Protein AF-A0A183FTF6-F1 (afdb_monomer)

Organism: Heligmosomoides polygyrus (NCBI:txid6339)

Sequence (170 aa):
MQAAPLNEFRLNWVVEVIEAGTLVVWSDFCLISGETLSVQGSRFDFSEEKSLSTLVDSDGHIDIDNDLVLRSNTSIVSPSRFYSPRSGIRMDVTTSYPVIHLYGGRHLMCTGKGGETYASGKGLAIEAQFHTGSLNYVSFSNNTFLQNRTKPLGPHTSREFADKTFALLR

Radius of gyration: 17.24 Å; Cα contacts (8 Å, |Δi|>4): 326; chains: 1; bounding box: 55×35×39 Å

Foldseek 3Di:
DQQDPPPPQFPQKKFQAAQFQWKFDDDPPRHTPLDIDGCPPPLNHRRHIDTLCSCQDPSRFSPFFIWGFHDPPDPDFAWGKMADPVVRDIDTHGAPARTWTKDQCQQQFDQDPPRDTDHGRQWIKTARHQDDCCVPHVSRVVRDPVVVPPDDDDPDDDHDHDHTDIDRDD

Solvent-accessible surface area (backbone atoms only — not comparable to full-atom values): 10122 Å² total; per-residue (Å²): 134,84,65,76,74,95,58,100,69,55,57,71,35,28,39,48,28,35,67,51,52,28,30,53,39,73,42,74,92,87,36,72,63,77,49,69,44,70,19,76,93,41,94,75,42,31,77,45,71,40,53,48,67,79,37,47,46,97,72,70,38,33,69,47,78,34,41,32,33,46,61,86,84,54,103,61,86,77,54,32,28,39,34,25,79,82,60,66,52,70,46,76,47,64,65,79,48,59,19,42,30,38,31,24,31,60,84,42,74,47,79,44,79,97,72,39,76,40,38,5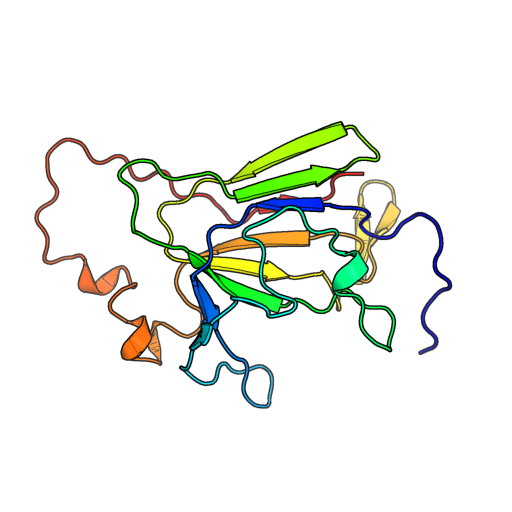6,22,51,38,44,40,45,33,51,32,60,57,85,62,25,91,79,28,74,92,41,33,89,58,39,80,82,68,57,75,81,59,82,83,63,101,80,74,86,78,68,75,50,70,73,44,76,50,73,80,94

Structure (mmCIF, N/CA/C/O backbone):
data_AF-A0A183FTF6-F1
#
_entry.id   AF-A0A183FTF6-F1
#
loop_
_atom_site.group_PDB
_atom_site.id
_atom_site.type_symbol
_atom_site.label_atom_id
_atom_site.label_alt_id
_atom_site.label_comp_id
_atom_site.label_asym_id
_atom_site.label_entity_id
_atom_site.label_seq_id
_atom_site.pdbx_PDB_ins_code
_atom_si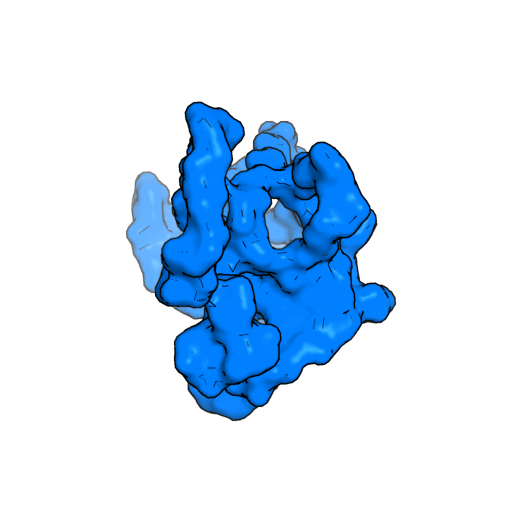te.Cartn_x
_atom_site.Cartn_y
_atom_site.Cartn_z
_atom_site.occupancy
_atom_site.B_iso_or_equiv
_atom_site.auth_seq_id
_atom_site.auth_comp_id
_atom_site.auth_asym_id
_atom_site.auth_atom_id
_atom_site.pdbx_PDB_model_num
ATOM 1 N N . MET A 1 1 ? -18.244 -18.388 2.065 1.00 39.12 1 MET A N 1
ATOM 2 C CA . MET A 1 1 ? -18.400 -17.599 3.307 1.00 39.12 1 MET A CA 1
ATOM 3 C C . MET A 1 1 ? -19.023 -16.277 2.912 1.00 39.12 1 MET A C 1
ATOM 5 O O . MET A 1 1 ? -18.535 -15.669 1.975 1.00 39.12 1 MET A O 1
ATOM 9 N N . GLN A 1 2 ? -20.145 -15.902 3.519 1.00 32.38 2 GLN A N 1
ATOM 10 C CA . GLN A 1 2 ? -20.878 -14.688 3.158 1.00 32.38 2 GLN A CA 1
ATOM 11 C C . GLN A 1 2 ? -20.140 -13.478 3.746 1.00 32.38 2 GLN A C 1
ATOM 13 O O . GLN A 1 2 ? -19.832 -13.482 4.939 1.00 32.38 2 GLN A O 1
ATOM 18 N N . ALA A 1 3 ? -19.802 -12.490 2.913 1.00 43.59 3 ALA A N 1
ATOM 19 C CA . ALA A 1 3 ? -19.160 -11.260 3.361 1.00 43.59 3 ALA A CA 1
ATOM 20 C C . ALA A 1 3 ? -20.032 -10.593 4.435 1.00 43.59 3 ALA A C 1
ATOM 22 O O . ALA A 1 3 ? -21.239 -10.426 4.249 1.00 43.59 3 ALA A O 1
ATOM 23 N N . ALA A 1 4 ? -19.432 -10.247 5.577 1.00 43.62 4 ALA A N 1
ATOM 24 C CA . ALA A 1 4 ? -20.134 -9.505 6.615 1.00 43.62 4 ALA A CA 1
ATOM 25 C C . ALA A 1 4 ? -20.657 -8.178 6.027 1.00 43.62 4 ALA A C 1
ATOM 27 O O . ALA A 1 4 ? -19.935 -7.558 5.233 1.00 43.62 4 ALA A O 1
ATOM 28 N N . PRO A 1 5 ? -21.875 -7.734 6.402 1.00 42.25 5 PRO A N 1
ATOM 29 C CA . PRO A 1 5 ? -22.420 -6.467 5.932 1.00 42.25 5 PRO A CA 1
ATOM 30 C C . PRO A 1 5 ? -21.430 -5.329 6.203 1.00 42.25 5 PRO A C 1
ATOM 32 O O . PRO A 1 5 ? -20.630 -5.407 7.139 1.00 42.25 5 PRO A O 1
ATOM 35 N N . LEU A 1 6 ? -21.471 -4.296 5.354 1.00 44.56 6 LEU A N 1
ATOM 36 C CA . LEU A 1 6 ? -20.675 -3.065 5.437 1.00 44.56 6 LEU A CA 1
ATOM 37 C C . LEU A 1 6 ? -20.981 -2.303 6.745 1.00 44.56 6 LEU A C 1
ATOM 39 O O . LEU A 1 6 ? -21.602 -1.250 6.737 1.00 44.56 6 LEU A O 1
ATOM 43 N N . ASN A 1 7 ? -20.579 -2.850 7.889 1.00 42.72 7 ASN A N 1
ATOM 44 C CA . ASN A 1 7 ? -20.632 -2.175 9.176 1.00 42.72 7 ASN A CA 1
ATOM 45 C C . ASN A 1 7 ? -19.426 -1.231 9.295 1.00 42.72 7 ASN A C 1
ATOM 47 O O . ASN A 1 7 ? -18.354 -1.510 8.753 1.00 42.72 7 ASN A O 1
ATOM 51 N N . GLU A 1 8 ? -19.616 -0.148 10.051 1.00 49.25 8 GLU A N 1
ATOM 52 C CA . GLU A 1 8 ? -18.779 1.049 10.304 1.00 49.25 8 GLU A CA 1
ATOM 53 C C . GLU A 1 8 ? -17.311 0.828 10.767 1.00 49.25 8 GLU A C 1
ATOM 55 O O . GLU A 1 8 ? -16.661 1.726 11.309 1.00 49.25 8 GLU A O 1
ATOM 60 N N . PHE A 1 9 ? -16.754 -0.370 10.596 1.00 50.66 9 PHE A N 1
ATOM 61 C CA . PHE A 1 9 ? -15.471 -0.799 11.156 1.00 50.66 9 PHE A CA 1
ATOM 62 C C . PHE A 1 9 ? -14.421 -1.222 10.124 1.00 50.66 9 PHE A C 1
ATOM 64 O O . PHE A 1 9 ? -13.377 -1.746 10.519 1.00 50.66 9 PHE A O 1
ATOM 71 N N . ARG A 1 10 ? -14.678 -1.027 8.829 1.00 62.34 10 ARG A N 1
ATOM 72 C CA . ARG A 1 10 ? -13.663 -1.207 7.779 1.00 62.34 10 ARG A CA 1
ATOM 73 C C . ARG A 1 10 ? -12.720 -0.005 7.734 1.00 62.34 10 ARG A C 1
ATOM 75 O O . ARG A 1 10 ? -13.120 1.094 8.113 1.00 62.34 10 ARG A O 1
ATOM 82 N N . LEU A 1 11 ? -11.483 -0.219 7.277 1.00 64.31 11 LEU A N 1
ATOM 83 C CA . LEU A 1 11 ? -10.508 0.845 7.010 1.00 64.31 11 LEU A CA 1
ATOM 84 C C . LEU A 1 11 ? -11.146 1.964 6.175 1.00 64.31 11 LEU A C 1
ATOM 86 O O . LEU A 1 11 ? -11.295 1.839 4.963 1.00 64.31 11 LEU A O 1
ATOM 90 N N . ASN A 1 12 ? -11.490 3.075 6.823 1.00 72.75 12 ASN A N 1
ATOM 91 C CA . ASN A 1 12 ? -11.900 4.308 6.151 1.00 72.75 12 ASN A CA 1
ATOM 92 C C . ASN A 1 12 ? -10.682 5.192 5.858 1.00 72.75 12 ASN A C 1
ATOM 94 O O . ASN A 1 12 ? -10.709 6.402 6.052 1.00 72.75 12 ASN A O 1
ATOM 98 N N . TRP A 1 13 ? -9.563 4.565 5.513 1.00 81.38 13 TRP A N 1
ATOM 99 C CA . TRP A 1 13 ? -8.317 5.282 5.327 1.00 81.38 13 TRP A CA 1
ATOM 100 C C . TRP A 1 13 ? -8.250 5.892 3.947 1.00 81.38 13 TRP A C 1
ATOM 102 O O . TRP A 1 13 ? -8.781 5.371 2.959 1.00 81.38 13 TRP A O 1
ATOM 112 N N . VAL A 1 14 ? -7.519 6.987 3.915 1.00 84.94 14 VAL A N 1
ATOM 113 C CA . VAL A 1 14 ? -7.176 7.723 2.725 1.00 84.94 14 VAL A CA 1
ATOM 114 C C . VAL A 1 14 ? -5.680 7.557 2.520 1.00 84.94 14 VAL A C 1
ATOM 116 O O . VAL A 1 14 ? -4.882 7.814 3.423 1.00 84.94 14 VAL A O 1
ATOM 119 N N . VAL A 1 15 ? -5.304 7.087 1.337 1.00 82.81 15 VAL A N 1
ATOM 120 C CA . VAL A 1 15 ? -3.945 7.261 0.837 1.00 82.81 15 VAL A CA 1
ATOM 121 C C . VAL A 1 15 ? -3.921 8.664 0.251 1.00 82.81 15 VAL A C 1
ATOM 123 O O . VAL A 1 15 ? -4.552 8.905 -0.772 1.00 82.81 15 VAL A O 1
ATOM 126 N N . GLU A 1 16 ? -3.281 9.608 0.938 1.00 85.19 16 GLU A N 1
ATOM 127 C CA . GLU A 1 16 ? -3.216 10.998 0.468 1.00 85.19 16 GLU A CA 1
ATOM 128 C C . GLU A 1 16 ? -2.250 11.112 -0.713 1.00 85.19 16 GLU A C 1
ATOM 130 O O . GLU A 1 16 ? -2.546 11.816 -1.672 1.00 85.19 16 GLU A O 1
ATOM 135 N N . VAL A 1 17 ? -1.114 10.405 -0.659 1.00 87.69 17 VAL A N 1
ATOM 136 C CA . VAL A 1 17 ? -0.188 10.300 -1.793 1.00 87.69 17 VAL A CA 1
ATOM 137 C C . VAL A 1 17 ? 0.779 9.127 -1.629 1.00 87.69 17 VAL A C 1
ATOM 139 O O . VAL A 1 17 ? 1.291 8.875 -0.536 1.00 87.69 17 VAL A O 1
ATOM 142 N N . ILE A 1 18 ? 1.079 8.444 -2.733 1.00 88.38 18 ILE A N 1
ATOM 143 C CA . ILE A 1 18 ? 2.269 7.610 -2.929 1.00 88.38 18 ILE A CA 1
ATOM 144 C C . ILE A 1 18 ? 2.806 7.915 -4.327 1.00 88.38 18 ILE A C 1
ATOM 146 O O . ILE A 1 18 ? 2.154 7.635 -5.332 1.00 88.38 18 ILE A O 1
ATOM 150 N N . GLU A 1 19 ? 4.025 8.446 -4.398 1.00 91.00 19 GLU A N 1
ATOM 151 C CA . GLU A 1 19 ? 4.709 8.760 -5.659 1.00 91.00 19 GLU A CA 1
ATOM 152 C C . GLU A 1 19 ? 5.263 7.490 -6.325 1.00 91.00 19 GLU A C 1
ATOM 154 O O . GLU A 1 19 ? 6.474 7.269 -6.402 1.00 91.00 19 GLU A O 1
ATOM 159 N N . ALA A 1 20 ? 4.365 6.625 -6.797 1.00 90.94 20 ALA A N 1
ATOM 160 C CA . ALA A 1 20 ? 4.699 5.395 -7.504 1.00 90.94 20 ALA A CA 1
ATOM 161 C C . ALA A 1 20 ? 4.656 5.589 -9.029 1.00 90.94 20 ALA A C 1
ATOM 163 O O . ALA A 1 20 ? 3.831 6.316 -9.582 1.00 90.94 20 ALA A O 1
ATOM 164 N N . GLY A 1 21 ? 5.589 4.958 -9.741 1.00 90.38 21 GLY A N 1
ATOM 165 C CA . GLY A 1 21 ? 5.597 4.933 -11.210 1.00 90.38 21 GLY A CA 1
ATOM 166 C C . GLY A 1 21 ? 4.969 3.662 -11.771 1.00 90.38 21 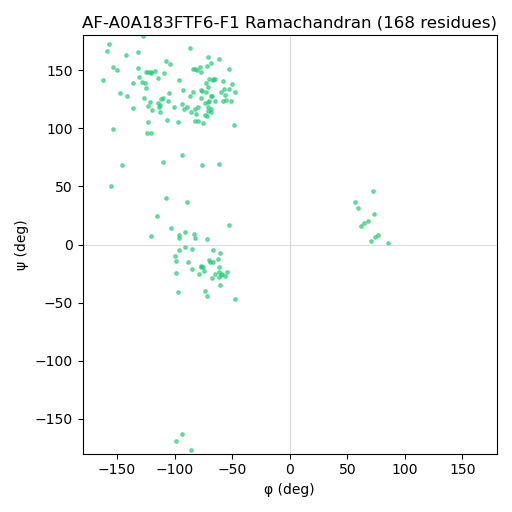GLY A C 1
ATOM 167 O O . GLY A 1 21 ? 4.227 3.704 -12.750 1.00 90.38 21 GLY A O 1
ATOM 168 N N . THR A 1 22 ? 5.260 2.532 -11.133 1.00 94.31 22 THR A N 1
ATOM 169 C CA . THR A 1 22 ? 4.801 1.211 -11.564 1.00 94.31 22 THR A CA 1
ATOM 170 C C . THR A 1 22 ? 4.450 0.346 -10.359 1.00 94.31 22 THR A C 1
ATOM 172 O O . THR A 1 22 ? 4.862 0.660 -9.243 1.00 94.31 22 THR A O 1
ATOM 175 N N . LEU A 1 23 ? 3.711 -0.738 -10.576 1.00 95.19 23 LEU A N 1
ATOM 176 C CA . LEU A 1 23 ? 3.496 -1.796 -9.593 1.00 95.19 23 LEU A CA 1
ATOM 177 C C . LEU A 1 23 ? 4.068 -3.124 -10.095 1.00 95.19 23 LEU A C 1
ATOM 179 O O . LEU A 1 23 ? 4.082 -3.368 -11.302 1.00 95.19 23 LEU A O 1
ATOM 183 N N . VAL A 1 24 ? 4.517 -3.984 -9.182 1.00 93.31 24 VAL A N 1
ATOM 184 C CA . VAL A 1 24 ? 4.912 -5.362 -9.519 1.00 93.31 24 VAL A CA 1
ATOM 185 C C . VAL A 1 24 ? 3.659 -6.213 -9.721 1.00 93.31 24 VAL A C 1
ATOM 187 O O . VAL A 1 24 ? 2.736 -6.189 -8.900 1.00 93.31 24 VAL A O 1
ATOM 190 N N . VAL A 1 25 ? 3.627 -6.966 -10.820 1.00 91.62 25 VAL A N 1
ATOM 191 C CA . VAL A 1 25 ? 2.471 -7.781 -11.214 1.00 91.62 25 VAL A CA 1
ATOM 192 C C . VAL A 1 25 ? 2.591 -9.200 -10.673 1.00 91.62 25 VAL A C 1
ATOM 194 O O . VAL A 1 25 ? 3.623 -9.856 -10.851 1.00 91.62 25 VAL A O 1
ATOM 197 N N . TRP A 1 26 ? 1.509 -9.696 -10.074 1.00 88.88 26 TRP A N 1
ATOM 198 C CA . TRP A 1 26 ? 1.364 -11.106 -9.717 1.00 88.88 26 TRP A CA 1
ATOM 199 C C . TRP A 1 26 ? 1.129 -11.973 -10.957 1.00 88.88 26 TRP A C 1
ATOM 201 O O . TRP A 1 26 ? 0.380 -11.606 -11.859 1.00 88.88 26 TRP A O 1
ATOM 211 N N . SER A 1 27 ? 1.771 -13.131 -10.983 1.00 85.44 27 SER A N 1
ATOM 212 C CA . SER A 1 27 ? 1.425 -14.276 -11.814 1.00 85.44 27 SER A CA 1
ATOM 213 C C . SER A 1 27 ? 0.614 -15.288 -10.991 1.00 85.44 27 SER A C 1
ATOM 215 O O . SER A 1 27 ? 0.142 -14.996 -9.887 1.00 85.44 27 SER A O 1
ATOM 217 N N . ASP A 1 28 ? 0.419 -16.486 -11.536 1.00 81.44 28 ASP A N 1
ATOM 218 C CA . ASP A 1 28 ? -0.314 -17.553 -10.862 1.00 81.44 28 ASP A CA 1
ATOM 219 C C . ASP A 1 28 ? 0.343 -17.981 -9.534 1.00 81.44 28 ASP A C 1
ATOM 221 O O . ASP A 1 28 ? 1.536 -17.785 -9.293 1.00 81.44 28 ASP A O 1
ATOM 225 N N . PHE A 1 29 ? -0.446 -18.626 -8.669 1.00 78.88 29 PHE A N 1
ATOM 226 C CA . PHE A 1 29 ? 0.014 -19.230 -7.407 1.00 78.88 29 PHE A CA 1
ATOM 227 C C . PHE A 1 29 ? 0.663 -18.258 -6.404 1.00 78.88 29 PHE A C 1
ATOM 229 O O . PHE A 1 29 ? 1.528 -18.666 -5.629 1.00 78.88 29 PHE A O 1
ATOM 236 N N . CYS A 1 30 ? 0.236 -16.990 -6.388 1.00 77.00 30 CYS A N 1
ATOM 237 C CA . CYS A 1 30 ? 0.803 -15.949 -5.518 1.00 77.00 30 CYS A CA 1
ATOM 238 C C . CYS A 1 30 ? 2.319 -15.781 -5.714 1.00 77.00 30 CYS A C 1
ATOM 240 O O . CYS A 1 30 ? 3.068 -15.556 -4.762 1.00 77.00 30 CYS A O 1
ATOM 242 N N . LEU A 1 31 ? 2.782 -15.926 -6.954 1.00 83.75 31 LEU A N 1
ATOM 243 C CA . LEU A 1 31 ? 4.137 -15.588 -7.366 1.00 83.75 31 LEU A CA 1
ATOM 244 C C . LEU A 1 31 ? 4.110 -14.284 -8.146 1.00 83.75 31 LEU A C 1
ATOM 246 O O . LEU A 1 31 ? 3.099 -13.922 -8.731 1.00 83.75 31 LEU A O 1
ATOM 250 N N . ILE A 1 32 ? 5.223 -13.564 -8.177 1.00 89.25 32 ILE A N 1
ATOM 251 C CA . ILE A 1 32 ? 5.332 -12.405 -9.063 1.00 89.25 32 ILE A CA 1
ATOM 252 C C . ILE A 1 32 ? 5.754 -12.852 -10.464 1.00 89.25 32 ILE A C 1
ATOM 254 O O . ILE A 1 32 ? 6.503 -13.820 -10.617 1.00 89.25 32 ILE A O 1
ATOM 258 N N . SER A 1 33 ? 5.338 -12.094 -11.473 1.00 90.00 33 SER A N 1
ATOM 259 C CA . SER A 1 33 ? 5.677 -12.307 -12.887 1.00 90.00 33 SER A CA 1
ATOM 260 C C . SER A 1 33 ? 7.115 -11.918 -13.256 1.00 90.00 33 SER A C 1
ATOM 262 O O . SER A 1 33 ? 7.644 -12.401 -14.252 1.00 90.00 33 SER A O 1
ATOM 264 N N . GLY A 1 34 ? 7.748 -11.037 -12.473 1.00 88.12 34 GLY A N 1
ATOM 265 C CA . GLY A 1 34 ? 9.004 -10.380 -12.860 1.00 88.12 34 GLY A CA 1
ATOM 266 C C . GLY A 1 34 ? 8.813 -9.116 -13.707 1.00 88.12 34 GLY A C 1
ATOM 267 O O . GLY A 1 34 ? 9.799 -8.479 -14.084 1.00 88.12 34 GLY A O 1
ATOM 268 N N . GLU A 1 35 ? 7.562 -8.737 -13.975 1.00 90.81 35 GLU A N 1
ATOM 269 C CA . GLU A 1 35 ? 7.182 -7.554 -14.742 1.00 90.81 35 GLU A CA 1
ATOM 270 C C . GLU A 1 35 ? 6.600 -6.461 -13.838 1.00 90.81 35 GLU A C 1
ATOM 272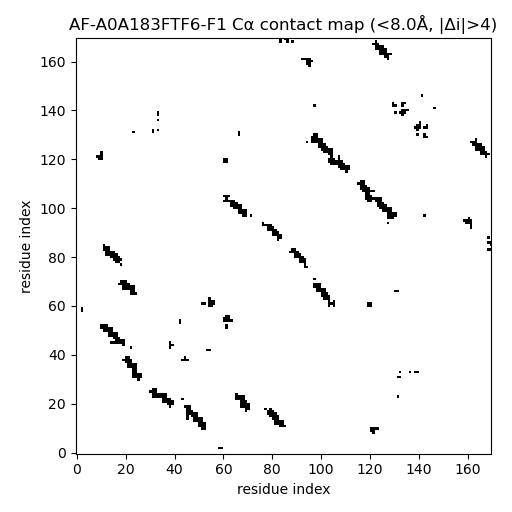 O O . GLU A 1 35 ? 6.105 -6.718 -12.732 1.00 90.81 35 GLU A O 1
ATOM 277 N N . THR A 1 36 ? 6.646 -5.223 -14.331 1.00 93.50 36 THR A N 1
ATOM 278 C CA . THR A 1 36 ? 5.956 -4.091 -13.714 1.00 93.50 36 THR A CA 1
ATOM 279 C C . THR A 1 36 ? 5.037 -3.412 -14.719 1.00 93.50 36 THR A C 1
ATOM 281 O O . THR A 1 36 ? 5.317 -3.372 -15.917 1.00 93.50 36 THR A O 1
ATOM 284 N N . LEU A 1 37 ? 3.927 -2.863 -14.228 1.00 94.81 37 LEU A N 1
ATOM 285 C CA . LEU A 1 37 ? 2.970 -2.100 -15.030 1.00 94.81 37 LEU A CA 1
ATOM 286 C C . LEU A 1 37 ? 2.828 -0.688 -14.488 1.00 94.81 37 LEU A C 1
ATOM 288 O O . LEU A 1 37 ? 2.921 -0.471 -13.281 1.00 94.81 37 LEU A O 1
ATOM 292 N N . SER A 1 38 ? 2.585 0.273 -15.380 1.00 96.25 38 SER A N 1
ATOM 293 C CA . SER A 1 38 ? 2.308 1.655 -14.985 1.00 96.25 38 SER A CA 1
ATOM 294 C C . SER A 1 38 ? 1.106 1.713 -14.046 1.00 96.25 38 SER A C 1
ATOM 296 O O . SER A 1 38 ? 0.068 1.113 -14.329 1.00 96.25 38 SER A O 1
ATOM 298 N N . VAL A 1 39 ? 1.234 2.465 -12.950 1.00 96.12 39 VAL A N 1
ATOM 299 C CA . VAL A 1 39 ? 0.080 2.756 -12.086 1.00 96.12 39 VAL A CA 1
ATOM 300 C C . VAL A 1 39 ? -0.820 3.830 -12.691 1.00 96.12 39 VAL A C 1
ATOM 302 O O . VAL A 1 39 ? -1.984 3.895 -12.312 1.00 96.12 39 VAL A O 1
ATOM 305 N N . GLN A 1 40 ? -0.320 4.637 -13.633 1.00 95.38 40 GLN A N 1
ATOM 306 C CA . GLN A 1 40 ? -1.018 5.817 -14.141 1.00 95.38 40 GLN A CA 1
ATOM 307 C C . GLN A 1 40 ? -2.388 5.466 -14.736 1.00 95.38 40 GLN A C 1
ATOM 309 O O . GLN A 1 40 ? -2.485 4.645 -15.648 1.00 95.38 40 GLN A O 1
ATOM 314 N N . GLY A 1 41 ? -3.446 6.102 -14.229 1.00 91.81 41 GLY A N 1
ATOM 315 C CA . GLY A 1 41 ? -4.826 5.864 -14.671 1.00 91.81 41 GLY A CA 1
ATOM 316 C C . GLY A 1 41 ? -5.406 4.506 -14.253 1.00 91.81 41 GLY A C 1
ATOM 317 O O . GLY A 1 41 ? -6.543 4.189 -14.601 1.00 91.81 41 GLY A O 1
ATOM 318 N N . SER A 1 42 ? -4.656 3.701 -13.497 1.00 94.06 42 SER A N 1
ATOM 319 C CA . SER A 1 42 ? -5.142 2.454 -12.912 1.00 94.06 42 SER A CA 1
ATOM 320 C C . SER A 1 42 ? -5.812 2.696 -11.555 1.00 94.06 42 SER A C 1
ATOM 322 O O . SER A 1 42 ? -5.672 3.750 -10.924 1.00 94.06 42 SER A O 1
ATOM 324 N N . ARG A 1 43 ? -6.493 1.674 -11.025 1.00 93.81 43 ARG A N 1
ATOM 325 C CA . ARG A 1 43 ? -7.020 1.729 -9.651 1.00 93.81 43 ARG A CA 1
ATOM 326 C C . ARG A 1 43 ? -5.914 1.887 -8.597 1.00 93.81 43 ARG A C 1
ATOM 328 O O . ARG A 1 43 ? -6.191 2.454 -7.546 1.00 93.81 43 ARG A O 1
ATOM 335 N N . PHE A 1 44 ? -4.680 1.487 -8.910 1.00 95.06 44 PHE A N 1
ATOM 336 C CA . PHE A 1 44 ? -3.497 1.590 -8.048 1.00 95.06 44 PHE A CA 1
ATOM 337 C C . PHE A 1 44 ? -2.707 2.894 -8.239 1.00 95.06 44 PHE A C 1
ATOM 339 O O . PHE A 1 44 ? -1.593 3.015 -7.735 1.00 95.06 44 PHE A O 1
ATOM 346 N N . ASP A 1 45 ? -3.261 3.868 -8.968 1.00 94.88 45 ASP A N 1
ATOM 347 C CA . ASP A 1 45 ? -2.687 5.211 -9.051 1.00 94.88 45 ASP A CA 1
ATOM 348 C C . ASP A 1 45 ? -2.927 5.984 -7.748 1.00 94.88 45 ASP A C 1
ATOM 350 O O . ASP A 1 45 ? -4.069 6.311 -7.429 1.00 94.88 45 ASP A O 1
ATOM 354 N N . PHE A 1 46 ? -1.882 6.259 -6.979 1.00 94.25 46 PHE A N 1
ATOM 355 C CA . PHE A 1 46 ? -1.979 7.005 -5.721 1.00 94.25 46 PHE A CA 1
ATOM 356 C C . PHE A 1 46 ? -1.231 8.340 -5.796 1.00 94.25 46 PHE A C 1
ATOM 358 O O . PHE A 1 46 ? -0.809 8.860 -4.766 1.00 94.25 46 PHE A O 1
ATOM 365 N N . SER A 1 47 ? -1.039 8.905 -6.996 1.00 90.62 47 SER A N 1
ATOM 366 C CA . SER A 1 47 ? -0.437 10.240 -7.137 1.00 90.62 47 SER A CA 1
ATOM 367 C C . SER A 1 47 ? -1.317 11.361 -6.574 1.00 90.62 47 SER A C 1
ATOM 369 O O . SER A 1 47 ? -0.849 12.478 -6.382 1.00 90.62 47 SER A O 1
ATOM 371 N N . GLU A 1 48 ? -2.592 11.069 -6.330 1.00 89.38 48 GLU A N 1
ATOM 372 C CA . GLU A 1 48 ? -3.563 11.959 -5.707 1.00 89.38 48 GLU A CA 1
ATOM 373 C C . GLU A 1 48 ? -4.315 11.224 -4.597 1.00 89.38 48 GLU A C 1
ATOM 375 O O . GLU A 1 48 ? -4.291 9.989 -4.508 1.00 89.38 48 GLU A O 1
ATOM 380 N N . GLU A 1 49 ? -5.012 12.004 -3.773 1.00 93.12 49 GLU A N 1
ATOM 381 C CA . GLU A 1 49 ? -5.795 11.495 -2.658 1.00 93.12 49 GLU A CA 1
ATOM 382 C C . GLU A 1 49 ? -6.814 10.444 -3.122 1.00 93.12 49 GLU A C 1
ATOM 384 O O . GLU A 1 49 ? -7.661 10.688 -3.985 1.00 93.12 49 GLU A O 1
ATOM 389 N N . LYS A 1 50 ? -6.757 9.257 -2.513 1.00 91.94 50 LYS A N 1
ATOM 390 C CA . LYS A 1 50 ? -7.638 8.136 -2.833 1.00 91.94 50 LYS A CA 1
ATOM 391 C C . LYS A 1 50 ? -8.044 7.377 -1.577 1.00 91.94 50 LYS A C 1
ATOM 393 O O . LYS A 1 50 ? -7.216 6.905 -0.798 1.00 91.94 50 LYS A O 1
ATOM 398 N N . SER A 1 51 ? -9.350 7.187 -1.407 1.00 91.00 51 SER A N 1
ATOM 399 C CA . SER A 1 51 ? -9.871 6.307 -0.358 1.00 91.00 51 SER A CA 1
ATOM 400 C C . SER A 1 51 ? -9.587 4.842 -0.692 1.00 91.00 51 SER A C 1
ATOM 402 O O . SER A 1 51 ? -9.876 4.389 -1.803 1.00 91.00 51 SER A O 1
ATOM 404 N N . LEU A 1 52 ? -9.124 4.061 0.288 1.00 89.31 52 LEU A N 1
ATOM 405 C CA . LEU A 1 52 ? -8.964 2.607 0.135 1.00 89.31 52 LEU A CA 1
ATOM 406 C C . LEU A 1 52 ? -10.289 1.887 -0.145 1.00 89.31 52 LEU A C 1
ATOM 408 O O . LEU A 1 52 ? -10.283 0.783 -0.682 1.00 89.31 52 LEU A O 1
ATOM 412 N N . SER A 1 53 ? -11.428 2.513 0.164 1.00 87.81 53 SER A N 1
ATOM 413 C CA . SER A 1 53 ? -12.749 1.981 -0.192 1.00 87.81 53 SER A CA 1
ATOM 414 C C . SER A 1 53 ? -12.935 1.805 -1.705 1.00 87.81 53 SER A C 1
ATOM 416 O O . SER A 1 53 ? -13.669 0.918 -2.131 1.00 87.81 53 SER A O 1
ATOM 418 N N . THR A 1 54 ? -12.214 2.578 -2.525 1.00 90.69 54 THR A N 1
ATOM 419 C CA . THR A 1 54 ? -12.213 2.439 -3.994 1.00 90.69 54 THR A CA 1
ATOM 420 C C . THR A 1 54 ? -11.540 1.148 -4.475 1.00 90.69 54 THR A C 1
ATOM 422 O O . THR A 1 54 ? -11.704 0.741 -5.625 1.00 90.69 54 THR A O 1
ATOM 425 N N . LEU A 1 55 ? -10.792 0.478 -3.596 1.00 92.06 55 LEU A N 1
ATOM 426 C CA . LEU A 1 55 ? -10.110 -0.782 -3.878 1.00 92.06 55 LEU A CA 1
ATOM 427 C C . LEU A 1 55 ? -10.911 -2.001 -3.420 1.00 92.06 55 LEU A C 1
ATOM 429 O O . LEU A 1 55 ? -10.411 -3.117 -3.501 1.00 92.06 55 LEU A O 1
ATOM 433 N N . VAL A 1 56 ? -12.143 -1.819 -2.949 1.00 90.94 56 VAL A N 1
ATOM 434 C CA . VAL A 1 56 ? -12.983 -2.944 -2.541 1.00 90.94 56 VAL A CA 1
ATOM 435 C C . VAL A 1 56 ? -13.386 -3.772 -3.767 1.00 90.94 56 VAL A C 1
ATOM 437 O O . VAL A 1 56 ? -13.865 -3.223 -4.757 1.00 90.94 56 VAL A O 1
ATOM 440 N N . ASP A 1 57 ? -13.155 -5.082 -3.718 1.00 91.25 57 ASP A N 1
ATOM 441 C CA . ASP A 1 57 ? -13.554 -6.030 -4.762 1.00 91.25 57 ASP A CA 1
ATOM 442 C C . ASP A 1 57 ? -15.003 -6.536 -4.599 1.00 91.25 57 ASP A C 1
ATOM 444 O O . ASP A 1 57 ? -15.744 -6.119 -3.704 1.00 91.25 57 ASP A O 1
ATOM 448 N N . SER A 1 58 ? -15.415 -7.461 -5.471 1.00 90.69 58 SER A N 1
ATOM 449 C CA . SER A 1 58 ? -16.758 -8.058 -5.460 1.00 90.69 58 SER A CA 1
ATOM 450 C C . SER A 1 58 ? -17.070 -8.886 -4.215 1.00 90.69 58 SER A C 1
ATOM 452 O O . SER A 1 58 ? -18.238 -9.035 -3.862 1.00 90.69 58 SER A O 1
ATOM 454 N N . ASP A 1 59 ? -16.046 -9.416 -3.548 1.00 88.38 59 ASP A N 1
ATOM 455 C CA . ASP A 1 59 ? -16.188 -10.175 -2.304 1.00 88.38 59 ASP A CA 1
ATOM 456 C C . ASP A 1 59 ? -16.234 -9.246 -1.081 1.00 88.38 59 ASP A C 1
ATOM 458 O O . ASP A 1 59 ? -16.437 -9.682 0.055 1.00 88.38 59 ASP A O 1
ATOM 462 N N . GLY A 1 60 ? -16.059 -7.943 -1.299 1.00 85.69 60 GLY A N 1
ATOM 463 C CA . GLY A 1 60 ? -15.975 -6.970 -0.239 1.00 85.69 60 GLY A CA 1
ATOM 464 C C . GLY A 1 60 ? -14.649 -7.085 0.504 1.00 85.69 60 GLY A C 1
ATOM 465 O O . GLY A 1 60 ? -14.655 -7.064 1.730 1.00 85.69 60 GLY A O 1
ATOM 466 N N . HIS A 1 61 ? -13.512 -7.188 -0.167 1.00 88.88 61 HIS A N 1
ATOM 467 C CA . HIS A 1 61 ? -12.179 -7.098 0.437 1.00 88.88 61 HIS A CA 1
ATOM 468 C C . HIS A 1 61 ? -11.394 -5.944 -0.180 1.00 88.88 61 HIS A C 1
ATOM 470 O O . HIS A 1 61 ? -11.598 -5.618 -1.341 1.00 88.88 61 HIS A O 1
ATOM 476 N N . ILE A 1 62 ? -10.507 -5.309 0.593 1.00 90.56 62 ILE A N 1
ATOM 477 C CA . ILE A 1 62 ? -9.580 -4.318 0.031 1.00 90.56 62 ILE A CA 1
ATOM 478 C C . ILE A 1 62 ? -8.548 -5.084 -0.790 1.00 90.56 62 ILE A C 1
ATOM 480 O O . ILE A 1 62 ? -7.738 -5.828 -0.238 1.00 90.56 62 ILE A O 1
ATOM 484 N N . ASP A 1 63 ? -8.621 -4.909 -2.100 1.00 92.50 63 ASP A N 1
ATOM 485 C CA . ASP A 1 63 ? -7.859 -5.661 -3.085 1.00 92.50 63 ASP A CA 1
ATOM 486 C C . ASP A 1 63 ? -6.571 -4.920 -3.439 1.00 92.50 63 ASP A C 1
ATOM 488 O O . ASP A 1 63 ? -6.474 -4.221 -4.448 1.00 92.50 63 ASP A O 1
ATOM 492 N N . ILE A 1 64 ? -5.606 -5.011 -2.524 1.00 92.44 64 ILE A N 1
ATOM 493 C CA . ILE A 1 64 ? -4.225 -4.585 -2.736 1.00 92.44 64 ILE A CA 1
ATOM 494 C C . ILE A 1 64 ? -3.287 -5.491 -1.939 1.00 92.44 64 ILE A C 1
ATOM 496 O O . ILE A 1 64 ? -3.518 -5.745 -0.753 1.00 92.44 64 ILE A O 1
ATOM 500 N N . ASP A 1 65 ? -2.260 -5.986 -2.614 1.00 94.19 65 ASP A N 1
ATOM 501 C CA . ASP A 1 65 ? -1.203 -6.841 -2.066 1.00 94.19 65 ASP A CA 1
ATOM 502 C C . ASP A 1 65 ? 0.033 -6.669 -2.957 1.00 94.19 65 ASP A C 1
ATOM 504 O O . ASP A 1 65 ? 0.522 -7.613 -3.557 1.00 94.19 65 ASP A O 1
ATOM 508 N N . ASN A 1 66 ? 0.447 -5.432 -3.234 1.00 94.75 66 ASN A N 1
ATOM 509 C CA . ASN A 1 66 ? 1.388 -5.151 -4.323 1.00 94.75 66 ASN A CA 1
ATOM 510 C C . ASN A 1 66 ? 2.536 -4.263 -3.870 1.00 94.75 66 ASN A C 1
ATOM 512 O O . ASN A 1 66 ? 2.345 -3.301 -3.124 1.00 94.75 66 ASN A O 1
ATOM 516 N N . ASP A 1 67 ? 3.715 -4.535 -4.430 1.00 95.00 67 ASP A N 1
ATOM 517 C CA . ASP A 1 67 ? 4.832 -3.598 -4.408 1.00 95.00 67 ASP A CA 1
ATOM 518 C C . ASP A 1 67 ? 4.517 -2.418 -5.332 1.00 95.00 67 ASP A C 1
ATOM 520 O O . ASP A 1 67 ? 4.391 -2.584 -6.550 1.00 95.00 67 ASP A O 1
ATOM 524 N N . LEU A 1 68 ? 4.443 -1.219 -4.760 1.00 95.12 68 LEU A N 1
ATOM 525 C CA . LEU A 1 68 ? 4.426 0.041 -5.490 1.00 95.12 68 LEU A CA 1
ATOM 526 C C . LEU A 1 68 ? 5.864 0.547 -5.624 1.00 95.12 68 LEU A C 1
ATOM 528 O O . LEU A 1 68 ? 6.531 0.845 -4.630 1.00 95.12 68 LEU A O 1
ATOM 532 N N . VAL A 1 69 ? 6.348 0.639 -6.862 1.00 93.06 69 VAL A N 1
ATOM 533 C CA . VAL A 1 69 ? 7.712 1.073 -7.177 1.00 93.06 69 VAL A CA 1
ATOM 534 C C . VAL A 1 69 ? 7.780 2.593 -7.142 1.00 93.06 69 VAL A C 1
ATOM 536 O O . VAL A 1 69 ? 7.190 3.275 -7.990 1.00 93.06 69 VAL A O 1
ATOM 539 N N . LEU A 1 70 ? 8.507 3.113 -6.155 1.00 90.12 70 LEU A N 1
ATOM 540 C CA . LEU A 1 70 ? 8.619 4.542 -5.893 1.00 90.12 70 LEU A CA 1
ATOM 541 C C . LEU A 1 70 ? 9.428 5.237 -6.991 1.00 90.12 70 LEU A C 1
ATOM 543 O O . LEU A 1 70 ? 10.427 4.715 -7.493 1.00 90.12 70 LEU A O 1
ATOM 547 N N . ARG A 1 71 ? 9.017 6.451 -7.356 1.00 87.12 71 ARG A N 1
ATOM 548 C CA . ARG A 1 71 ? 9.770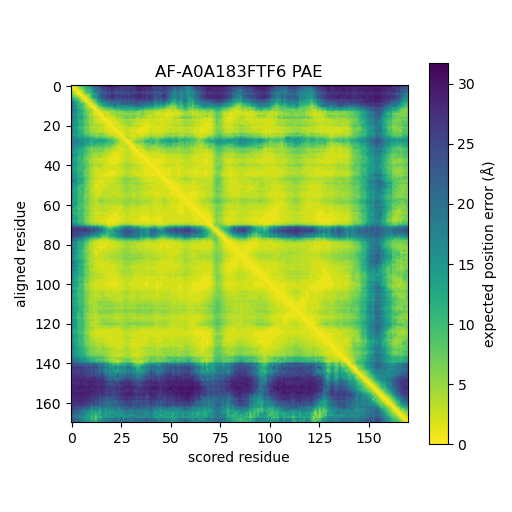 7.299 -8.282 1.00 87.12 71 ARG A CA 1
ATOM 549 C C . ARG A 1 71 ? 11.030 7.809 -7.581 1.00 87.12 71 ARG A C 1
ATOM 551 O O . ARG A 1 71 ? 10.960 8.493 -6.569 1.00 87.12 71 ARG A O 1
ATOM 558 N N . SER A 1 72 ? 12.193 7.530 -8.159 1.00 66.50 72 SER A N 1
ATOM 559 C CA . SER A 1 72 ? 13.506 7.908 -7.613 1.00 66.50 72 SER A CA 1
ATOM 560 C C . SER A 1 72 ? 13.951 9.346 -7.933 1.00 66.50 72 SER A C 1
ATOM 562 O O . SER A 1 72 ? 15.117 9.681 -7.744 1.00 66.50 72 SER A O 1
ATOM 564 N N . ASN A 1 73 ? 13.076 10.187 -8.494 1.00 52.72 73 ASN A N 1
ATOM 565 C CA . ASN A 1 73 ? 13.514 11.262 -9.397 1.00 52.72 73 ASN A CA 1
ATOM 566 C C . ASN A 1 73 ? 13.542 12.676 -8.801 1.00 52.72 73 ASN A C 1
ATOM 568 O O . ASN A 1 73 ? 13.672 13.642 -9.551 1.00 52.72 73 ASN A O 1
ATOM 572 N N . THR A 1 74 ? 13.467 12.834 -7.482 1.00 47.81 74 THR A N 1
ATOM 573 C CA . THR A 1 74 ? 13.565 14.155 -6.851 1.00 47.81 74 THR A CA 1
ATOM 574 C C . THR A 1 74 ? 14.656 14.170 -5.788 1.00 47.81 74 THR A C 1
ATOM 576 O O . THR A 1 74 ? 14.810 13.238 -5.005 1.00 47.81 74 THR A O 1
ATOM 579 N N . SER A 1 75 ? 15.423 15.262 -5.739 1.00 51.31 75 SER A N 1
ATOM 580 C CA . SER A 1 75 ? 16.424 15.554 -4.698 1.00 51.31 75 SER A CA 1
ATOM 581 C C . SER A 1 75 ? 15.828 15.649 -3.284 1.00 51.31 75 SER A C 1
ATOM 583 O O . SER A 1 75 ? 16.564 15.750 -2.306 1.00 51.31 75 SER A O 1
ATOM 585 N N . ILE A 1 76 ? 14.498 15.604 -3.186 1.00 55.12 76 ILE A N 1
ATOM 586 C CA . ILE A 1 76 ? 13.693 15.573 -1.971 1.00 55.12 76 ILE A CA 1
ATOM 587 C C . ILE A 1 76 ? 12.859 14.290 -2.026 1.00 55.12 76 ILE A C 1
ATOM 589 O O . ILE A 1 76 ? 12.113 14.090 -2.983 1.00 55.12 76 ILE A O 1
ATOM 593 N N . VAL A 1 77 ? 12.981 13.427 -1.017 1.00 64.25 77 VAL A N 1
ATOM 594 C CA . VAL A 1 77 ? 12.120 12.244 -0.873 1.00 64.25 77 VAL A CA 1
ATOM 595 C C . VAL A 1 77 ? 10.755 12.720 -0.382 1.00 64.25 77 VAL A C 1
ATOM 597 O O . VAL A 1 77 ? 10.614 13.085 0.784 1.00 64.25 77 VAL A O 1
ATOM 600 N N . SER A 1 78 ? 9.758 12.757 -1.267 1.00 75.69 78 SER A N 1
ATOM 601 C CA . SER A 1 78 ? 8.374 13.031 -0.868 1.00 75.69 78 SER A CA 1
ATOM 602 C C . SER A 1 78 ? 7.850 11.866 -0.017 1.00 75.69 78 SER A C 1
ATOM 604 O O . SER A 1 78 ? 7.962 10.716 -0.452 1.00 75.69 78 SER A O 1
ATOM 606 N N . PRO A 1 79 ? 7.301 12.113 1.188 1.00 83.88 79 PRO A N 1
ATOM 607 C CA . PRO A 1 79 ? 6.745 11.045 2.006 1.00 83.88 79 PRO A CA 1
ATOM 608 C C . PRO A 1 79 ? 5.502 10.454 1.341 1.00 83.88 79 PRO A C 1
ATOM 610 O O . PRO A 1 79 ? 4.669 11.177 0.798 1.00 83.88 79 PRO A O 1
ATOM 613 N N . SER A 1 80 ? 5.353 9.137 1.450 1.00 88.88 80 SER A N 1
ATOM 614 C CA . SER A 1 80 ? 4.059 8.486 1.254 1.00 88.88 80 SER A CA 1
ATOM 615 C C . SER A 1 80 ? 3.177 8.789 2.454 1.00 88.88 80 SER A C 1
ATOM 617 O O . SER A 1 80 ? 3.630 8.655 3.591 1.00 88.88 80 SER A O 1
ATOM 619 N N . ARG A 1 81 ? 1.940 9.218 2.226 1.00 90.38 81 ARG A N 1
ATOM 620 C CA . ARG A 1 81 ? 1.091 9.771 3.278 1.00 90.38 81 ARG A CA 1
ATOM 621 C C . ARG A 1 81 ? -0.240 9.047 3.378 1.00 90.38 81 ARG A C 1
ATOM 623 O O . ARG A 1 81 ? -0.923 8.818 2.381 1.00 90.38 81 ARG A O 1
ATOM 630 N N . PHE A 1 82 ? -0.611 8.739 4.612 1.00 90.31 82 PHE A N 1
ATOM 631 C CA . PHE A 1 82 ? -1.825 8.021 4.968 1.00 90.31 82 PHE A CA 1
ATOM 632 C C . PHE A 1 82 ? -2.589 8.803 6.030 1.00 90.31 82 PHE A C 1
ATOM 634 O O . PHE A 1 82 ? -1.992 9.329 6.971 1.00 90.31 82 PHE A O 1
ATOM 641 N N . TYR A 1 83 ? -3.909 8.837 5.913 1.00 88.50 83 TYR A N 1
ATOM 642 C CA . TYR A 1 83 ? -4.776 9.589 6.807 1.00 88.50 83 TYR A CA 1
ATOM 643 C C . TYR A 1 83 ? -6.005 8.776 7.207 1.00 88.50 83 TYR A C 1
ATOM 645 O O . TYR A 1 83 ? -6.617 8.089 6.387 1.00 88.50 83 TYR A O 1
ATOM 653 N N . SER A 1 84 ? -6.380 8.871 8.482 1.00 87.69 84 SER A N 1
ATOM 654 C CA . SER A 1 84 ? -7.660 8.390 8.994 1.00 87.69 84 SER A CA 1
ATOM 655 C C . SER A 1 84 ? -8.559 9.593 9.292 1.00 87.69 84 SER A C 1
ATOM 657 O O . SER A 1 84 ? -8.359 10.258 10.310 1.00 87.69 84 SER A O 1
ATOM 659 N N . PRO A 1 85 ? -9.600 9.855 8.479 1.00 85.38 85 PRO A N 1
ATOM 660 C CA . PRO A 1 85 ? -10.603 10.878 8.774 1.00 85.38 85 PRO A CA 1
ATOM 661 C C . PRO A 1 85 ? -11.324 10.648 10.104 1.00 85.38 85 PRO A C 1
ATOM 663 O O . PRO A 1 85 ? -11.825 11.588 10.713 1.00 85.38 85 PRO A O 1
ATOM 666 N N . ARG A 1 86 ? -11.381 9.392 10.567 1.00 84.12 86 ARG A N 1
ATOM 667 C CA . ARG A 1 86 ? -12.088 9.011 11.792 1.00 84.12 8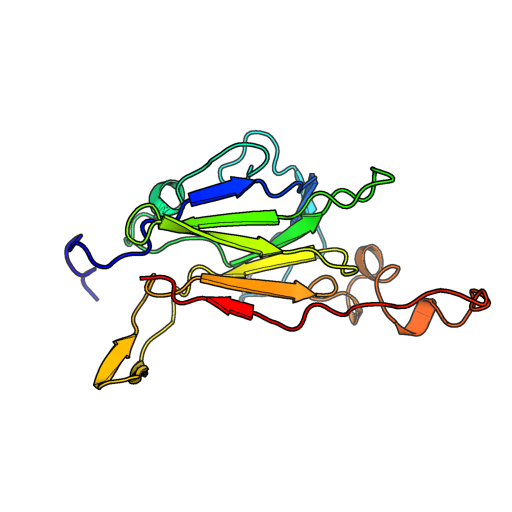6 ARG A CA 1
ATOM 668 C C . ARG A 1 86 ? -11.379 9.494 13.056 1.00 84.12 86 ARG A C 1
ATOM 670 O O . ARG A 1 86 ? -12.046 9.999 13.954 1.00 84.12 86 ARG A O 1
ATOM 677 N N . SER A 1 87 ? -10.058 9.337 13.139 1.00 83.50 87 SER A N 1
ATOM 678 C CA . SER A 1 87 ? -9.269 9.823 14.283 1.00 83.50 87 SER A CA 1
ATOM 679 C C . SER A 1 87 ? -8.571 11.149 14.037 1.00 83.50 87 SER A C 1
ATOM 681 O O . SER A 1 87 ? -8.077 11.756 14.984 1.00 83.50 87 SER A O 1
ATOM 683 N N . GLY A 1 88 ? -8.482 11.589 12.783 1.00 85.62 88 GLY A N 1
ATOM 684 C CA . GLY A 1 88 ? -7.659 12.725 12.388 1.00 85.62 88 GLY A CA 1
ATOM 685 C C . GLY A 1 88 ? -6.157 12.419 12.375 1.00 85.62 88 GLY A C 1
ATOM 686 O O . GLY A 1 88 ? -5.361 13.334 12.173 1.00 85.62 88 GLY A O 1
ATOM 687 N N . ILE A 1 89 ? -5.748 11.163 12.589 1.00 86.50 89 ILE A N 1
ATOM 688 C CA . ILE A 1 89 ? -4.334 10.780 12.601 1.00 86.50 89 ILE A CA 1
ATOM 689 C C . ILE A 1 89 ? -3.813 10.692 11.168 1.00 86.50 89 ILE A C 1
ATOM 691 O O . ILE A 1 89 ? -4.418 10.048 10.307 1.00 86.50 89 ILE A O 1
ATOM 695 N N . ARG A 1 90 ? -2.649 11.304 10.947 1.00 89.19 90 ARG A N 1
ATOM 696 C CA . ARG A 1 90 ? -1.867 11.219 9.715 1.00 89.19 90 ARG A CA 1
ATOM 697 C C . ARG A 1 90 ? -0.542 10.518 9.984 1.00 89.19 90 ARG A C 1
ATOM 699 O O . ARG A 1 90 ? 0.069 10.726 11.031 1.00 89.19 90 ARG A O 1
ATOM 706 N N . MET A 1 91 ? -0.101 9.720 9.022 1.00 87.00 91 MET A N 1
ATOM 707 C CA . MET A 1 91 ? 1.188 9.048 9.024 1.00 87.00 91 MET A CA 1
ATOM 708 C C . MET A 1 91 ? 1.937 9.359 7.731 1.00 87.00 91 MET A C 1
ATOM 710 O O . MET A 1 91 ? 1.424 9.107 6.641 1.00 87.00 91 MET A O 1
ATOM 714 N N . ASP A 1 92 ? 3.161 9.857 7.881 1.00 88.69 92 ASP A N 1
ATOM 715 C CA . ASP A 1 92 ? 4.098 10.094 6.787 1.00 88.69 92 ASP A CA 1
ATOM 716 C C . ASP A 1 92 ? 5.176 9.001 6.827 1.00 88.69 92 ASP A C 1
ATOM 718 O O . ASP A 1 92 ? 5.763 8.732 7.876 1.00 88.69 92 ASP A O 1
ATOM 722 N N . VAL A 1 93 ? 5.428 8.366 5.684 1.00 85.44 93 VAL A N 1
ATOM 723 C CA . VAL A 1 93 ? 6.412 7.294 5.514 1.00 85.44 93 VAL A CA 1
ATOM 724 C C . VAL A 1 93 ? 7.449 7.740 4.493 1.00 85.44 93 VAL A C 1
ATOM 726 O O . VAL A 1 93 ? 7.147 7.933 3.315 1.00 85.44 93 VAL A O 1
ATOM 729 N N . THR A 1 94 ? 8.692 7.877 4.942 1.00 84.06 94 THR A N 1
ATOM 730 C CA . THR A 1 94 ? 9.868 8.050 4.086 1.00 84.06 94 THR A CA 1
ATOM 731 C C . THR A 1 94 ? 10.709 6.785 4.139 1.00 84.06 94 THR A C 1
ATOM 733 O O . THR A 1 94 ? 10.739 6.077 5.145 1.00 84.06 94 THR A O 1
ATOM 736 N N . THR A 1 95 ? 11.380 6.454 3.039 1.00 80.38 95 THR A N 1
ATOM 737 C CA . THR A 1 95 ? 12.224 5.262 3.003 1.00 80.38 95 THR A CA 1
ATOM 738 C C . THR A 1 95 ? 13.348 5.384 1.984 1.00 80.38 95 THR A C 1
ATOM 740 O O . THR A 1 95 ? 13.230 6.093 0.988 1.00 80.38 95 THR A O 1
ATOM 743 N N . SER A 1 96 ? 14.448 4.674 2.248 1.00 79.88 96 SER A N 1
ATOM 744 C CA . SER A 1 96 ? 15.543 4.461 1.294 1.00 79.88 96 SER A CA 1
ATOM 745 C C . SER A 1 96 ? 15.361 3.195 0.445 1.00 79.88 96 SER A C 1
ATOM 747 O O . SER A 1 96 ? 16.188 2.903 -0.424 1.00 79.88 96 SER A O 1
ATOM 749 N N . TYR A 1 97 ? 14.294 2.436 0.702 1.00 84.94 97 TYR A N 1
ATOM 750 C CA . TYR A 1 97 ? 13.900 1.286 -0.096 1.00 84.94 97 TYR A CA 1
ATOM 751 C C . TYR A 1 97 ? 13.216 1.713 -1.404 1.00 84.94 97 TYR A C 1
ATOM 753 O O . TYR A 1 97 ? 12.551 2.746 -1.446 1.00 84.94 97 TYR A O 1
ATOM 761 N N . PRO A 1 98 ? 13.362 0.924 -2.483 1.00 86.81 98 PRO A N 1
ATOM 762 C CA . PRO A 1 98 ? 12.807 1.272 -3.789 1.00 86.81 98 PRO A CA 1
ATOM 763 C C . PRO A 1 98 ? 11.290 1.070 -3.892 1.00 86.81 98 PRO A C 1
ATOM 765 O O . PRO A 1 98 ? 10.680 1.610 -4.813 1.00 86.81 98 PRO A O 1
ATOM 768 N N . VAL A 1 99 ? 10.685 0.269 -3.006 1.00 90.12 99 VAL A N 1
ATOM 769 C CA . VAL A 1 99 ? 9.248 -0.023 -3.045 1.00 90.12 99 VAL A CA 1
ATOM 770 C C . VAL A 1 99 ? 8.603 0.145 -1.674 1.00 90.12 99 VAL A C 1
ATOM 772 O O . VAL A 1 99 ? 9.240 -0.070 -0.637 1.00 90.12 99 VAL A O 1
ATOM 775 N N . ILE A 1 100 ? 7.315 0.479 -1.690 1.00 92.19 100 ILE A N 1
ATOM 776 C CA . ILE A 1 100 ? 6.401 0.261 -0.569 1.00 92.19 100 ILE A CA 1
ATOM 777 C C . ILE A 1 100 ? 5.404 -0.798 -1.010 1.00 92.19 100 ILE A C 1
ATOM 779 O O . ILE A 1 100 ? 4.678 -0.610 -1.984 1.00 92.19 100 ILE A O 1
ATOM 783 N N . HIS A 1 101 ? 5.368 -1.904 -0.286 1.00 94.38 101 HIS A N 1
ATOM 784 C CA . HIS A 1 101 ? 4.350 -2.919 -0.446 1.00 94.38 101 HIS A CA 1
ATOM 785 C C . HIS A 1 101 ? 3.138 -2.569 0.417 1.00 94.38 101 HIS A C 1
ATOM 787 O O . HIS A 1 101 ? 3.274 -2.290 1.613 1.00 94.38 101 HIS A O 1
ATOM 793 N N . LEU A 1 102 ? 1.959 -2.555 -0.203 1.00 93.88 102 LEU A N 1
ATOM 794 C CA . LEU A 1 102 ? 0.690 -2.350 0.484 1.00 93.88 102 LEU A CA 1
ATOM 795 C C . LEU A 1 102 ? -0.114 -3.637 0.491 1.00 93.88 102 LEU A C 1
ATOM 797 O O . LEU A 1 102 ? -0.436 -4.159 -0.573 1.00 93.88 102 LEU A O 1
ATOM 801 N N . TYR A 1 103 ? -0.523 -4.061 1.684 1.00 93.31 103 TYR A N 1
ATOM 802 C CA . TYR A 1 103 ? -1.413 -5.201 1.858 1.00 93.31 103 TYR A CA 1
ATOM 803 C C . TYR A 1 103 ? -2.672 -4.806 2.633 1.00 93.31 103 TYR A C 1
ATOM 805 O O . TYR A 1 103 ? -2.616 -4.407 3.801 1.00 93.31 103 TYR A O 1
ATOM 813 N N . GLY A 1 104 ? -3.831 -4.961 1.987 1.00 90.88 104 GLY A N 1
ATOM 814 C CA . GLY A 1 104 ? -5.161 -4.638 2.519 1.00 90.88 104 GLY A CA 1
ATOM 815 C C . GLY A 1 104 ? -5.670 -5.588 3.612 1.00 90.88 104 GLY A C 1
ATOM 816 O O . GLY A 1 104 ? -6.820 -5.478 4.046 1.00 90.88 104 GLY A O 1
ATOM 817 N N . GLY A 1 105 ? -4.851 -6.547 4.053 1.00 90.19 105 GLY A N 1
ATOM 818 C CA . GLY A 1 105 ? -5.195 -7.433 5.160 1.00 90.19 105 GLY A CA 1
ATOM 819 C C . GLY A 1 105 ? -6.245 -8.486 4.808 1.00 90.19 105 GLY A C 1
ATOM 820 O O . GLY A 1 105 ? -6.963 -8.918 5.708 1.00 90.19 105 GLY A O 1
ATOM 821 N N . ARG A 1 106 ? -6.377 -8.891 3.533 1.00 90.81 106 ARG A N 1
ATOM 822 C CA . ARG A 1 106 ? -7.450 -9.784 3.042 1.00 90.81 106 ARG A CA 1
ATOM 823 C C . ARG A 1 106 ? -7.649 -11.024 3.918 1.00 90.81 106 ARG A C 1
ATOM 825 O O . ARG A 1 106 ? -8.784 -11.335 4.273 1.00 90.81 106 ARG A O 1
ATOM 832 N N . HIS A 1 107 ? -6.558 -11.691 4.280 1.00 91.19 107 HIS A N 1
ATOM 833 C CA . HIS A 1 107 ? -6.536 -12.957 5.018 1.00 91.19 107 HIS A CA 1
ATOM 834 C C . HIS A 1 107 ? -6.353 -12.802 6.536 1.00 91.19 107 HIS A C 1
ATOM 836 O O . HIS A 1 107 ? -6.146 -13.794 7.232 1.00 91.19 107 HIS A O 1
ATOM 842 N N . LEU A 1 108 ? -6.407 -11.578 7.071 1.00 90.31 108 LEU A N 1
ATOM 843 C CA . LEU A 1 108 ? -6.281 -11.348 8.508 1.00 90.31 108 LEU A CA 1
ATOM 844 C C . LEU A 1 108 ? -7.462 -11.988 9.253 1.00 90.31 108 LEU A C 1
ATOM 846 O O . LEU A 1 108 ? -8.615 -11.664 8.973 1.00 90.31 108 LEU A O 1
ATOM 850 N N . MET A 1 109 ? -7.167 -12.880 10.202 1.00 92.31 109 MET A N 1
ATOM 851 C CA . MET A 1 109 ? -8.151 -13.467 11.114 1.00 92.31 109 MET A CA 1
ATOM 852 C C . MET A 1 109 ? -7.482 -13.885 12.428 1.00 92.31 109 MET A C 1
ATOM 854 O O . MET A 1 109 ? -6.847 -14.936 12.504 1.00 92.31 109 MET A O 1
ATOM 858 N N . CYS A 1 110 ? -7.603 -13.065 13.471 1.00 93.31 110 CYS A N 1
ATOM 859 C CA . CYS A 1 110 ? -7.072 -13.386 14.797 1.00 93.31 110 CYS A CA 1
ATOM 860 C C . CYS A 1 110 ? -7.745 -12.586 15.921 1.00 93.31 110 CYS A C 1
ATOM 862 O O . CYS A 1 110 ? -8.437 -11.593 15.686 1.00 93.31 110 CYS A O 1
ATOM 864 N N . THR A 1 111 ? -7.522 -13.008 17.168 1.00 95.00 111 THR A N 1
ATOM 865 C CA . THR A 1 111 ? -7.839 -12.195 18.347 1.00 95.00 111 THR A CA 1
ATOM 866 C C . THR A 1 111 ? -6.703 -11.209 18.596 1.00 95.00 111 THR A C 1
ATOM 868 O O . THR A 1 111 ? -5.563 -11.592 18.849 1.00 95.00 111 THR A O 1
ATOM 871 N N . GLY A 1 112 ? -7.030 -9.930 18.495 1.00 90.88 112 GLY A N 1
ATOM 872 C CA . GLY A 1 112 ? -6.142 -8.801 18.669 1.00 90.88 112 GLY A CA 1
ATOM 873 C C . GLY A 1 112 ? -6.122 -8.233 20.086 1.00 90.88 112 GLY A C 1
ATOM 874 O O . GLY A 1 112 ? -6.546 -8.845 21.070 1.00 90.88 112 GLY A O 1
ATOM 875 N N . LYS A 1 113 ? -5.606 -7.005 20.190 1.00 89.44 113 LYS A N 1
ATOM 876 C CA . LYS A 1 113 ? -5.461 -6.294 21.465 1.00 89.44 113 LYS A CA 1
ATOM 877 C C . LYS A 1 113 ? -6.838 -5.971 22.054 1.00 89.44 113 LYS A C 1
ATOM 879 O O . LYS A 1 113 ? -7.773 -5.638 21.330 1.00 89.44 113 LYS A O 1
ATOM 884 N N . GLY A 1 114 ? -6.958 -6.067 23.379 1.00 93.50 114 GLY A N 1
ATOM 885 C CA . GLY A 1 114 ? -8.226 -5.828 24.081 1.00 93.50 114 GLY A CA 1
ATOM 886 C C . GLY A 1 114 ? -9.333 -6.833 23.741 1.00 93.50 114 GLY A C 1
ATOM 887 O O . GLY A 1 114 ? -10.500 -6.529 23.958 1.00 93.50 114 GLY A O 1
ATOM 888 N N . GLY A 1 115 ? -8.984 -7.996 23.178 1.00 92.12 115 GLY A N 1
ATOM 889 C CA . GLY A 1 115 ? -9.947 -9.022 22.776 1.00 92.12 115 GLY A CA 1
ATOM 890 C C . GLY A 1 115 ? -10.701 -8.717 21.477 1.00 92.12 115 GLY A C 1
ATOM 891 O O . GLY A 1 115 ? -11.635 -9.443 21.144 1.00 92.12 115 GLY A O 1
ATOM 892 N N . GLU A 1 116 ? -10.327 -7.669 20.730 1.00 87.88 116 GLU A N 1
ATOM 893 C CA . GLU A 1 116 ? -10.968 -7.372 19.444 1.00 87.88 116 GLU A CA 1
ATOM 894 C C . GLU A 1 116 ? -10.689 -8.490 18.430 1.00 87.88 116 GLU A C 1
ATOM 896 O O . GLU A 1 116 ? -9.586 -9.021 18.362 1.00 87.88 116 GLU A O 1
ATOM 901 N N . THR A 1 117 ? -11.666 -8.824 17.591 1.00 90.06 117 THR A N 1
ATOM 902 C CA . THR A 1 117 ? -11.413 -9.658 16.410 1.00 90.06 117 THR A CA 1
ATOM 903 C C . THR A 1 117 ? -10.820 -8.812 15.282 1.00 90.06 117 THR A C 1
ATOM 905 O O . THR A 1 117 ? -11.468 -7.893 14.775 1.00 90.06 117 THR A O 1
ATOM 908 N N . TYR A 1 118 ? -9.601 -9.140 14.862 1.00 89.44 118 TYR A N 1
ATOM 909 C CA . TYR A 1 118 ? -8.988 -8.604 13.652 1.00 89.44 118 TYR A CA 1
ATOM 910 C C . TYR A 1 118 ? -9.358 -9.501 12.476 1.00 89.44 118 TYR A C 1
ATOM 912 O O . TYR A 1 118 ? -9.033 -10.684 12.470 1.00 89.44 118 TYR A O 1
ATOM 920 N N . ALA A 1 119 ? -10.057 -8.926 11.504 1.00 89.00 119 ALA A N 1
ATOM 921 C CA . ALA A 1 119 ? -10.579 -9.590 10.318 1.00 89.00 119 ALA A CA 1
ATOM 922 C C . ALA A 1 119 ? -10.135 -8.842 9.048 1.00 89.00 119 ALA A C 1
ATOM 924 O O . ALA A 1 119 ? -9.475 -7.802 9.124 1.00 89.00 119 ALA A O 1
ATOM 925 N N . SER A 1 120 ? -10.537 -9.342 7.883 1.00 88.00 120 SER A N 1
ATOM 926 C CA . SER A 1 120 ? -10.251 -8.715 6.592 1.00 88.00 120 SER A CA 1
ATOM 927 C C . SER A 1 120 ? -10.545 -7.210 6.564 1.00 88.00 120 SER A C 1
ATOM 929 O O . SER A 1 120 ? -11.615 -6.769 6.993 1.00 88.00 120 SER A O 1
ATOM 931 N N . GLY A 1 121 ? -9.595 -6.415 6.064 1.00 82.50 121 GLY A N 1
ATOM 932 C CA . GLY A 1 121 ? -9.740 -4.961 5.955 1.00 82.50 121 GLY A CA 1
ATOM 933 C C . GLY A 1 121 ? -9.774 -4.217 7.296 1.00 82.50 121 GLY A C 1
ATOM 934 O O . GLY A 1 121 ? -10.284 -3.096 7.348 1.00 82.50 121 GLY A O 1
ATOM 935 N N . LYS A 1 122 ? -9.274 -4.825 8.385 1.00 86.50 122 LYS A N 1
ATOM 936 C CA . LYS A 1 122 ? -9.108 -4.165 9.694 1.00 86.50 122 LYS A CA 1
ATOM 937 C C . LYS A 1 122 ? -7.810 -3.382 9.848 1.00 86.50 122 LYS A C 1
ATOM 939 O O . LYS A 1 122 ? -7.756 -2.513 10.710 1.00 86.50 122 LYS A O 1
ATOM 944 N N . GLY A 1 123 ? -6.787 -3.679 9.054 1.00 86.88 123 GLY A N 1
ATOM 945 C CA . GLY A 1 123 ? -5.485 -3.018 9.107 1.00 86.88 123 GLY A CA 1
ATOM 946 C C . GLY A 1 123 ? -4.829 -2.994 7.735 1.00 86.88 123 GLY A C 1
ATOM 947 O O . GLY A 1 123 ? -5.092 -3.877 6.919 1.00 86.88 123 GLY A O 1
ATOM 948 N N . LEU A 1 124 ? -4.024 -1.963 7.490 1.00 89.06 124 LEU A N 1
ATOM 949 C CA . LEU A 1 124 ? -3.214 -1.828 6.285 1.00 89.06 124 LEU A CA 1
ATOM 950 C C . LEU A 1 124 ? -1.761 -2.110 6.671 1.00 89.06 124 LEU A C 1
ATOM 952 O O . LEU A 1 124 ? -1.218 -1.462 7.574 1.00 89.06 124 LEU A O 1
ATOM 956 N N . ALA A 1 125 ? -1.136 -3.075 6.001 1.00 91.50 125 ALA A N 1
ATOM 957 C CA . ALA A 1 125 ? 0.305 -3.256 6.107 1.00 91.50 125 ALA A CA 1
ATOM 958 C C . ALA A 1 125 ? 1.000 -2.299 5.132 1.00 91.50 125 ALA A C 1
ATOM 960 O O . ALA A 1 125 ? 0.604 -2.214 3.968 1.00 91.50 125 ALA A O 1
ATOM 961 N N . ILE A 1 126 ? 2.007 -1.575 5.624 1.00 91.88 126 ILE A N 1
ATOM 962 C CA . ILE A 1 126 ? 2.842 -0.669 4.835 1.00 91.88 126 ILE A CA 1
ATOM 963 C C . ILE A 1 126 ? 4.289 -1.117 5.016 1.00 91.88 126 ILE A C 1
ATOM 965 O O . ILE A 1 126 ? 4.909 -0.939 6.069 1.00 91.88 126 ILE A O 1
ATOM 969 N N . GLU A 1 127 ? 4.827 -1.747 3.982 1.00 92.56 127 GLU A N 1
ATOM 970 C CA . GLU A 1 127 ? 6.083 -2.480 4.066 1.00 92.56 127 GLU A CA 1
ATOM 971 C C . GLU A 1 127 ? 7.093 -1.885 3.088 1.00 92.56 127 GLU A C 1
ATOM 973 O O . GLU A 1 127 ? 7.107 -2.199 1.901 1.00 92.56 127 GLU A O 1
ATOM 978 N N . ALA A 1 128 ? 7.955 -0.999 3.584 1.00 89.62 128 ALA A N 1
ATOM 979 C CA . ALA A 1 128 ? 9.090 -0.530 2.804 1.00 89.62 128 ALA A CA 1
ATOM 980 C C . ALA A 1 128 ? 10.117 -1.663 2.653 1.00 89.62 128 ALA A C 1
ATOM 982 O O . ALA A 1 128 ? 10.578 -2.221 3.651 1.00 89.62 128 ALA A O 1
ATOM 983 N N . GLN A 1 129 ? 10.464 -2.021 1.41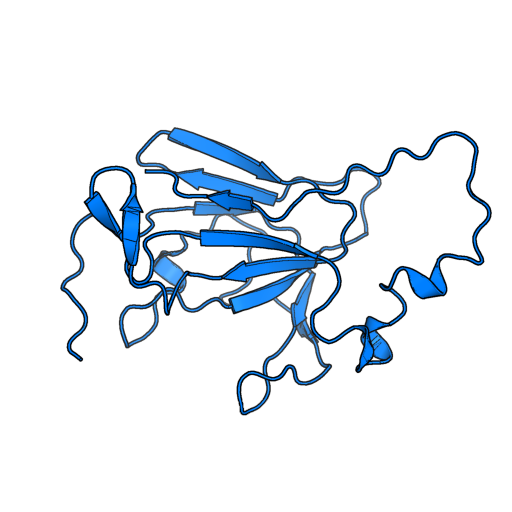6 1.00 88.38 129 GLN A N 1
ATOM 984 C CA . GLN A 1 129 ? 11.316 -3.182 1.152 1.00 88.38 129 GLN A CA 1
ATOM 985 C C . GLN A 1 129 ? 12.041 -3.110 -0.196 1.00 88.38 129 GLN A C 1
ATOM 987 O O . GLN A 1 129 ? 11.822 -2.221 -1.018 1.00 88.38 129 GLN A O 1
ATOM 992 N N . PHE A 1 130 ? 12.945 -4.057 -0.442 1.00 89.00 130 PHE A N 1
ATOM 993 C CA . PHE A 1 130 ? 13.373 -4.343 -1.810 1.00 89.00 130 PHE A CA 1
ATOM 994 C C . PHE A 1 130 ? 12.244 -5.027 -2.578 1.00 89.00 130 PHE A C 1
ATOM 996 O O . PHE A 1 130 ? 11.342 -5.592 -1.969 1.00 89.00 130 PHE A O 1
ATOM 1003 N N . HIS A 1 131 ? 12.323 -5.012 -3.908 1.00 89.50 131 HIS A N 1
ATOM 1004 C CA . HIS A 1 131 ? 11.332 -5.679 -4.747 1.00 89.50 131 HIS A CA 1
ATOM 1005 C C . HIS A 1 131 ? 11.163 -7.137 -4.306 1.00 89.50 131 HIS A C 1
ATOM 1007 O O . HIS A 1 131 ? 12.150 -7.867 -4.108 1.00 89.50 131 HIS A O 1
ATOM 1013 N N . THR A 1 132 ? 9.913 -7.563 -4.194 1.00 90.62 132 THR A N 1
ATOM 1014 C CA . THR A 1 132 ? 9.540 -8.965 -4.084 1.00 90.62 132 THR A CA 1
ATOM 1015 C C . THR A 1 132 ? 10.235 -9.721 -5.214 1.00 90.62 132 THR A C 1
ATOM 1017 O O . THR A 1 132 ? 10.392 -9.213 -6.324 1.00 90.62 132 THR A O 1
ATOM 1020 N N . GLY A 1 133 ? 10.769 -10.905 -4.915 1.00 88.25 133 GLY A N 1
ATOM 1021 C CA . GLY A 1 133 ? 11.501 -11.721 -5.890 1.00 88.25 133 GLY A CA 1
ATOM 1022 C C . GLY A 1 133 ? 12.782 -11.096 -6.467 1.00 88.25 133 GLY A C 1
ATOM 1023 O O . GLY A 1 133 ? 13.308 -11.621 -7.445 1.00 88.25 133 GLY A O 1
ATOM 1024 N N . SER A 1 134 ? 13.338 -10.039 -5.866 1.00 87.12 134 SER A N 1
ATOM 1025 C CA . SER A 1 134 ? 14.579 -9.379 -6.325 1.00 87.12 134 SER A CA 1
ATOM 1026 C C . SER A 1 134 ? 15.798 -10.296 -6.486 1.00 87.12 134 SER A C 1
ATOM 1028 O O . SER A 1 134 ? 16.697 -9.983 -7.264 1.00 87.12 134 SER A O 1
ATOM 1030 N N . LEU A 1 135 ? 15.835 -11.433 -5.784 1.00 85.88 135 LEU A N 1
ATOM 1031 C CA . LEU A 1 135 ? 16.880 -12.452 -5.944 1.00 85.88 135 LEU A CA 1
ATOM 1032 C C . LEU A 1 135 ? 16.675 -13.351 -7.172 1.00 85.88 135 LEU A C 1
ATOM 1034 O O . LEU A 1 135 ? 17.643 -13.903 -7.684 1.00 85.88 135 LEU A O 1
ATOM 1038 N N . ASN A 1 136 ? 15.434 -13.497 -7.634 1.00 87.62 136 ASN A N 1
ATOM 1039 C CA . ASN A 1 136 ? 15.062 -14.410 -8.716 1.00 87.62 136 ASN A CA 1
ATOM 1040 C C . ASN A 1 136 ? 14.929 -13.691 -10.067 1.00 87.62 136 ASN A C 1
ATOM 1042 O O . ASN A 1 136 ? 15.099 -14.315 -11.110 1.00 87.62 136 ASN A O 1
ATOM 1046 N N . TYR A 1 137 ? 14.656 -12.382 -10.057 1.00 84.31 137 TYR A N 1
ATOM 1047 C CA . TYR A 1 137 ? 14.452 -11.586 -11.265 1.00 84.31 137 TYR A CA 1
ATOM 1048 C C . TYR A 1 137 ? 15.569 -10.563 -11.452 1.00 84.31 137 TYR A C 1
ATOM 1050 O O . TYR A 1 137 ? 15.703 -9.604 -10.692 1.00 84.31 137 TYR A O 1
ATOM 1058 N N . VAL A 1 138 ? 16.361 -10.744 -12.513 1.00 79.94 138 VAL A N 1
ATOM 1059 C CA . VAL A 1 138 ? 17.516 -9.881 -12.810 1.00 79.94 138 VAL A CA 1
ATOM 1060 C C . VAL A 1 138 ? 17.096 -8.422 -13.025 1.00 79.94 138 VAL A C 1
ATOM 1062 O O . VAL A 1 138 ? 17.792 -7.518 -12.565 1.00 79.94 138 VAL A O 1
ATOM 1065 N N . SER A 1 139 ? 15.926 -8.177 -13.621 1.00 78.12 139 SER A N 1
ATOM 1066 C CA . SER A 1 139 ? 15.333 -6.837 -13.773 1.00 78.12 139 SER A CA 1
ATOM 1067 C C . SER A 1 139 ? 15.164 -6.094 -12.440 1.00 78.12 139 SER A C 1
ATOM 1069 O O . SER A 1 139 ? 15.232 -4.867 -12.406 1.00 78.12 139 SER A O 1
ATOM 1071 N N . PHE A 1 140 ? 15.015 -6.821 -11.330 1.00 79.81 140 PHE A N 1
ATOM 1072 C CA . PHE A 1 140 ? 14.868 -6.277 -9.977 1.00 79.81 140 PHE A CA 1
ATOM 1073 C C . PHE A 1 140 ? 16.174 -6.309 -9.165 1.00 79.81 140 PHE A C 1
ATOM 1075 O O . PHE A 1 140 ? 16.261 -5.711 -8.091 1.00 79.81 140 PHE A O 1
ATOM 1082 N N . SER A 1 141 ? 17.209 -6.979 -9.674 1.00 63.41 141 SER A N 1
ATOM 1083 C CA . SER A 1 141 ? 18.408 -7.347 -8.912 1.00 63.41 141 SER A CA 1
ATOM 1084 C C . SER A 1 141 ? 19.414 -6.209 -8.671 1.00 63.41 141 SER A C 1
ATOM 1086 O O . SER A 1 141 ? 20.171 -6.272 -7.697 1.00 63.41 141 SER A O 1
ATOM 1088 N N . ASN A 1 142 ? 19.346 -5.111 -9.440 1.00 58.66 142 ASN A N 1
ATOM 1089 C CA . ASN A 1 142 ? 20.085 -3.863 -9.156 1.00 58.66 142 ASN A CA 1
ATOM 1090 C C . ASN A 1 142 ? 19.678 -3.219 -7.816 1.00 58.66 142 ASN A C 1
ATOM 1092 O O . ASN A 1 142 ? 20.360 -2.329 -7.310 1.00 58.66 142 ASN A O 1
ATOM 1096 N N . ASN A 1 143 ? 18.580 -3.692 -7.226 1.00 55.03 143 ASN A N 1
ATOM 1097 C CA . ASN A 1 143 ? 18.026 -3.223 -5.970 1.00 55.03 143 ASN A CA 1
ATOM 1098 C C . ASN A 1 143 ? 18.254 -4.240 -4.844 1.00 55.03 143 ASN A C 1
ATOM 1100 O O . ASN A 1 143 ? 17.360 -4.469 -4.045 1.00 55.03 143 ASN A O 1
ATOM 1104 N N . THR A 1 144 ? 19.421 -4.889 -4.782 1.00 53.50 144 THR A N 1
ATOM 1105 C CA . THR A 1 144 ? 19.776 -5.818 -3.695 1.00 53.50 144 THR A CA 1
ATOM 1106 C C . THR A 1 144 ? 21.072 -5.399 -3.002 1.00 53.50 144 THR A C 1
ATOM 1108 O O . THR A 1 144 ? 21.983 -4.832 -3.608 1.00 53.50 144 THR A O 1
ATOM 1111 N N . PHE A 1 145 ? 21.178 -5.682 -1.700 1.00 51.47 145 PHE A N 1
ATOM 1112 C CA . PHE A 1 145 ? 22.326 -5.275 -0.877 1.00 51.47 145 PHE A CA 1
ATOM 1113 C C . PHE A 1 145 ? 23.660 -5.882 -1.357 1.00 51.47 145 PHE A C 1
ATOM 1115 O O . PHE A 1 145 ? 24.718 -5.279 -1.185 1.00 51.47 145 PHE A O 1
ATOM 1122 N N . LEU A 1 146 ? 23.617 -7.054 -2.003 1.00 49.47 146 LEU A N 1
ATOM 1123 C CA . LEU A 1 146 ? 24.803 -7.772 -2.482 1.00 49.47 146 LEU A CA 1
ATOM 1124 C C . LEU A 1 146 ? 25.530 -7.048 -3.627 1.00 49.47 146 LEU A C 1
ATOM 1126 O O . LEU A 1 146 ? 26.751 -7.155 -3.716 1.00 49.47 146 LEU A O 1
ATOM 1130 N N . GLN A 1 147 ? 24.829 -6.258 -4.446 1.00 49.03 147 GLN A N 1
ATOM 1131 C CA . GLN A 1 147 ? 25.447 -5.526 -5.560 1.00 49.03 147 GLN A CA 1
ATOM 1132 C C . GLN A 1 147 ? 25.983 -4.136 -5.177 1.00 49.03 147 GLN A C 1
ATOM 1134 O O . GLN A 1 147 ? 26.824 -3.586 -5.881 1.00 49.03 147 GLN A O 1
ATOM 1139 N N . ASN A 1 148 ? 25.588 -3.586 -4.022 1.00 45.44 148 ASN A N 1
ATOM 1140 C CA . ASN A 1 148 ? 26.070 -2.281 -3.544 1.00 45.44 148 ASN A CA 1
ATOM 1141 C C . ASN A 1 148 ? 27.434 -2.330 -2.822 1.00 45.44 148 ASN A C 1
ATOM 1143 O O . ASN A 1 148 ? 27.895 -1.301 -2.332 1.00 45.44 148 ASN A O 1
ATOM 1147 N N . ARG A 1 149 ? 28.124 -3.482 -2.781 1.00 45.62 149 ARG A N 1
ATOM 1148 C CA . ARG A 1 149 ? 29.485 -3.593 -2.210 1.00 45.62 149 ARG A CA 1
ATOM 1149 C C . ARG A 1 149 ? 30.579 -2.903 -3.038 1.00 45.62 149 ARG A C 1
ATOM 1151 O O . ARG A 1 149 ? 31.681 -2.729 -2.530 1.00 45.62 149 ARG A O 1
ATOM 1158 N N . THR A 1 150 ? 30.311 -2.516 -4.286 1.00 41.53 150 THR A N 1
ATOM 1159 C CA . THR A 1 150 ? 31.314 -1.913 -5.186 1.00 41.53 15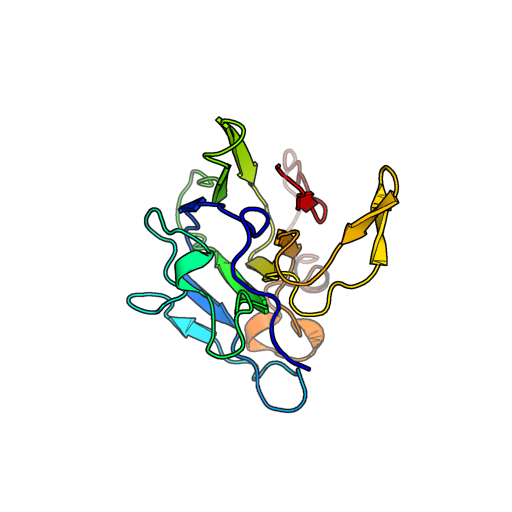0 THR A CA 1
ATOM 1160 C C . THR A 1 150 ? 31.307 -0.383 -5.211 1.00 41.53 150 THR A C 1
ATOM 1162 O O . THR A 1 150 ? 32.190 0.205 -5.833 1.00 41.53 150 THR A O 1
ATOM 1165 N N . LYS A 1 151 ? 30.375 0.292 -4.519 1.00 40.19 151 LYS A N 1
ATOM 1166 C CA . LYS A 1 151 ? 30.428 1.754 -4.352 1.00 40.19 151 LYS A CA 1
ATOM 1167 C C . LYS A 1 151 ? 31.140 2.105 -3.039 1.00 40.19 151 LYS A C 1
ATOM 1169 O O . LYS A 1 151 ? 30.668 1.680 -1.985 1.00 40.19 151 LYS A O 1
ATOM 1174 N N . PRO A 1 152 ? 32.252 2.868 -3.066 1.00 35.88 152 PRO A N 1
ATOM 1175 C CA . PRO A 1 152 ? 32.907 3.309 -1.842 1.00 35.88 152 PRO A CA 1
ATOM 1176 C C . PRO A 1 152 ? 31.929 4.145 -1.010 1.00 35.88 152 PRO A C 1
ATOM 1178 O O . PRO A 1 152 ? 31.264 5.045 -1.527 1.00 35.88 152 PRO A O 1
ATOM 1181 N N . LEU A 1 153 ? 31.823 3.821 0.278 1.00 41.94 153 LEU A N 1
ATOM 1182 C CA . LEU A 1 153 ? 31.025 4.582 1.232 1.00 41.94 153 LEU A CA 1
ATOM 1183 C C . LEU A 1 153 ? 31.692 5.949 1.437 1.00 41.94 153 LEU A C 1
ATOM 1185 O O . LEU A 1 153 ? 32.806 6.031 1.951 1.00 41.94 153 LEU A O 1
ATOM 1189 N N . GLY A 1 154 ? 31.022 7.019 1.006 1.00 40.16 154 GLY A N 1
ATOM 1190 C CA . GLY A 1 154 ? 31.411 8.385 1.349 1.00 40.16 154 GLY A CA 1
ATOM 1191 C C . GLY A 1 154 ? 31.178 8.667 2.843 1.00 40.16 154 GLY A C 1
ATOM 1192 O O . GLY A 1 154 ? 30.335 8.014 3.462 1.00 40.16 154 GLY A O 1
ATOM 1193 N N . PRO A 1 155 ? 31.888 9.643 3.436 1.00 33.50 155 PRO A N 1
ATOM 1194 C CA . PRO A 1 155 ? 32.004 9.801 4.890 1.00 33.50 155 PRO A CA 1
ATOM 1195 C C . PRO A 1 155 ? 30.712 10.172 5.644 1.00 33.50 155 PRO A C 1
ATOM 1197 O O . PRO A 1 155 ? 30.726 10.193 6.870 1.00 33.50 155 PRO A O 1
ATOM 1200 N N . HIS A 1 156 ? 29.585 10.420 4.968 1.00 36.78 156 HIS A N 1
ATOM 1201 C CA . HIS A 1 156 ? 28.343 10.868 5.609 1.00 36.78 156 HIS A CA 1
ATOM 1202 C C . HIS A 1 156 ? 27.089 10.313 4.918 1.00 36.78 156 HIS A C 1
ATOM 1204 O O . HIS A 1 156 ? 26.321 11.059 4.319 1.00 36.78 156 HIS A O 1
ATOM 1210 N N . THR A 1 157 ? 26.855 9.002 5.002 1.00 30.09 157 THR A N 1
ATOM 1211 C CA . THR A 1 157 ? 25.543 8.435 4.637 1.00 30.09 157 THR A CA 1
ATOM 1212 C C . THR A 1 157 ? 24.983 7.644 5.811 1.00 30.09 157 THR A C 1
ATOM 1214 O O . THR A 1 157 ? 25.317 6.476 5.995 1.00 30.09 157 THR A O 1
ATOM 1217 N N . SER A 1 158 ? 24.132 8.277 6.620 1.00 31.58 158 SER A N 1
ATOM 1218 C CA . SER A 1 158 ? 23.185 7.556 7.469 1.00 31.58 158 SER A CA 1
ATOM 1219 C C . SER A 1 158 ? 22.076 7.011 6.567 1.00 31.58 158 SER A C 1
ATOM 1221 O O . SER A 1 158 ? 21.432 7.758 5.833 1.00 31.58 158 SER A O 1
ATOM 1223 N N . ARG A 1 159 ? 21.874 5.692 6.571 1.00 37.59 159 ARG A N 1
ATOM 1224 C CA . ARG A 1 159 ? 20.661 5.081 6.019 1.00 37.59 159 ARG A CA 1
ATOM 1225 C C . ARG A 1 159 ? 19.721 4.845 7.189 1.00 37.59 159 ARG A C 1
ATOM 1227 O O . ARG A 1 159 ? 19.959 3.934 7.974 1.00 37.59 159 ARG A O 1
ATOM 1234 N N . GLU A 1 160 ? 18.684 5.664 7.316 1.00 36.12 160 GLU A N 1
ATOM 1235 C CA . GLU A 1 160 ? 17.513 5.243 8.080 1.00 36.12 160 GLU A CA 1
ATOM 1236 C C . GLU A 1 160 ? 16.802 4.171 7.248 1.00 36.12 160 GLU A C 1
ATOM 1238 O O . GLU A 1 160 ? 16.385 4.393 6.104 1.00 36.12 160 GLU A O 1
ATOM 1243 N N . PHE A 1 161 ? 16.776 2.957 7.787 1.00 35.81 161 PHE A N 1
ATOM 1244 C CA . PHE A 1 161 ? 15.945 1.884 7.274 1.00 35.81 161 PHE A CA 1
ATOM 1245 C C . PHE A 1 161 ? 14.584 2.064 7.937 1.00 35.81 161 PHE A C 1
ATOM 1247 O O . PHE A 1 161 ? 14.479 1.964 9.155 1.00 35.81 161 PHE A O 1
ATOM 1254 N N . ALA A 1 162 ? 13.555 2.386 7.155 1.00 41.81 162 ALA A N 1
ATOM 1255 C CA . ALA A 1 162 ? 12.196 2.281 7.658 1.00 41.81 162 ALA A CA 1
ATOM 1256 C C . ALA A 1 162 ? 11.891 0.789 7.848 1.00 41.81 162 ALA A C 1
ATOM 1258 O O . ALA A 1 162 ? 11.930 0.022 6.882 1.00 41.81 162 ALA A O 1
ATOM 1259 N N . ASP A 1 163 ? 11.644 0.383 9.092 1.00 50.47 163 ASP A N 1
ATOM 1260 C CA . ASP A 1 163 ? 11.183 -0.960 9.426 1.00 50.47 163 ASP A CA 1
ATOM 1261 C C . ASP A 1 163 ? 9.722 -1.151 8.982 1.00 50.47 163 ASP A C 1
ATOM 1263 O O . ASP A 1 163 ? 8.943 -0.194 8.883 1.00 50.47 163 ASP A O 1
ATOM 1267 N N . LYS A 1 164 ? 9.335 -2.405 8.707 1.00 49.62 164 LYS A N 1
ATOM 1268 C CA . LYS A 1 164 ? 7.953 -2.768 8.350 1.00 49.62 164 LYS A CA 1
ATOM 1269 C C . LYS A 1 164 ? 6.981 -2.187 9.374 1.00 49.62 164 LYS A C 1
ATOM 1271 O O . LYS A 1 164 ? 7.080 -2.486 10.563 1.00 49.62 164 LYS A O 1
ATOM 1276 N N . THR A 1 165 ? 6.019 -1.394 8.910 1.00 57.56 165 THR A N 1
ATOM 1277 C CA . THR A 1 165 ? 5.040 -0.750 9.784 1.00 57.56 165 THR A CA 1
ATOM 1278 C C . THR A 1 165 ? 3.657 -1.318 9.500 1.00 57.56 165 THR A C 1
ATOM 1280 O O . THR A 1 165 ? 3.119 -1.205 8.402 1.00 57.56 165 THR A O 1
ATOM 1283 N N . PHE A 1 166 ? 3.055 -1.937 10.515 1.00 53.56 166 PHE A N 1
ATOM 1284 C CA . PHE A 1 166 ? 1.647 -2.313 10.478 1.00 53.56 166 PHE A CA 1
ATOM 1285 C C . PHE A 1 166 ? 0.852 -1.281 11.262 1.00 53.56 166 PHE A C 1
ATOM 1287 O O . PHE A 1 166 ? 1.072 -1.112 12.465 1.00 53.56 166 PHE A O 1
ATOM 1294 N N . ALA A 1 167 ? -0.064 -0.588 10.595 1.00 59.88 167 ALA A N 1
ATOM 1295 C CA . ALA A 1 167 ? -0.796 0.497 11.217 1.00 59.88 167 ALA A CA 1
ATOM 1296 C C . ALA A 1 167 ? -2.291 0.143 11.337 1.00 59.88 167 ALA A C 1
ATOM 1298 O O . ALA A 1 167 ? -2.992 -0.155 10.372 1.00 59.88 167 ALA A O 1
ATOM 1299 N N . LEU A 1 168 ? -2.763 0.160 12.587 1.00 55.12 168 LEU A N 1
ATOM 1300 C CA . LEU A 1 168 ? -4.165 0.039 12.992 1.00 55.12 168 LEU A CA 1
ATOM 1301 C C . LEU A 1 168 ? -4.614 1.395 13.542 1.00 55.12 168 LEU A C 1
ATOM 1303 O O . LEU A 1 168 ? -4.758 1.585 14.748 1.00 55.12 168 LEU A O 1
ATOM 1307 N N . LEU A 1 169 ? -4.757 2.372 12.657 1.00 50.66 169 LEU A N 1
ATOM 1308 C CA . LEU A 1 169 ? -5.333 3.672 12.968 1.00 50.66 169 LEU A CA 1
ATOM 1309 C C . LEU A 1 169 ? -6.859 3.519 12.985 1.00 50.66 169 LEU A C 1
ATOM 1311 O O . LEU A 1 169 ? -7.494 3.306 11.948 1.00 50.66 169 LEU A O 1
ATOM 1315 N N . ARG A 1 170 ? -7.422 3.539 14.195 1.00 54.47 170 ARG A N 1
ATOM 1316 C CA . ARG A 1 170 ? -8.867 3.665 14.416 1.00 54.47 170 ARG A CA 1
ATOM 1317 C C . ARG A 1 170 ? -9.328 5.096 14.190 1.00 54.47 170 ARG A C 1
ATOM 1319 O O . ARG A 1 170 ? -8.449 5.974 14.077 1.00 54.47 170 ARG A O 1
#

pLDDT: 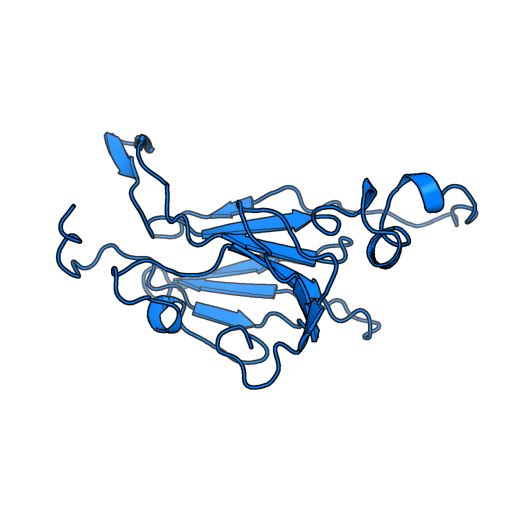mean 77.54, std 19.53, range [30.09, 96.25]

Secondary structure (DSSP, 8-state):
-PPPP--TTS---EEEE--EEEEEEE-GGG-EEEEEEE-TTSTT--SS-EEGGGGB-TTS-B--EEEEEE----SS-PPEEEE-TTT--EEEE--SSSEEEEE--TT--EE-GGGPEE-TTS-EEEEEESPTTTTT-HHHHTTSTTGGGGS---S------PPPEEE---

Mean predicted aligned error: 9.34 Å

Nearest PDB structures (foldseek):
  1lur-assembly2_B  TM=7.770E-01  e=1.035E-09  Caenorhabditis elegans
  1so0-assembly4_D  TM=8.271E-01  e=6.646E-07  Homo sapiens
  1mmu-assembly1_A  TM=7.885E-01  e=4.565E-05  Lactococcus lactis
  1nsx-assembly1_B  TM=7.783E-01  e=1.624E-04  Lactococcus lactis
  1ns4-assembly1_B  TM=7.320E-01  e=1.946E-04  Lactococcus lactis

InterPro domains:
  IPR011013 Galactose mutarotase-like domain superfamily [SSF74650] (18-144)
  IPR014718 Glycoside hydrolase-type carbohydrate-binding [G3DSA:2.70.98.10] (8-161)